Protein AF-A0A6A0A339-F1 (afdb_monomer)

Solvent-accessible surface area (backbone atoms only — not comparable to full-atom values): 7152 Å² total; per-residue (Å²): 135,58,73,41,74,44,72,87,74,60,92,83,46,50,66,55,73,56,75,27,57,54,80,51,40,76,48,45,68,60,59,60,72,35,64,69,43,71,52,69,44,68,39,74,18,33,23,29,79,66,44,30,73,83,37,58,78,74,49,75,37,82,56,88,87,67,48,73,73,69,50,77,76,48,52,68,65,55,35,10,59,76,67,72,22,29,26,21,40,60,40,42,32,31,45,30,50,55,94,44,49,37,88,80,50,74,53,68,81,70,40,53,64,55,53,53,55,56,64,74,78,109

Secondary structure (DSSP, 8-state):
--EEEESPPPTT-EE--EEEEGGGGGGHHHHHTS-EEEEEEEEESEEETTSBTTSPEEEE---TT--HHHHHTS-HHHHHHHTTS-EEEEEEEEEEETTEEGGGPPPHHHHHHHHHHHHHT-

pLDDT: mean 81.87, std 9.81, range [52.25, 94.0]

Organism: Haematococcus lacustris (NCBI:txid44745)

InterPro domains:
  IPR002501 Pseudouridine synthase II, N-terminal [PF01509] (2-77)
  IPR014780 tRNA pseudouridine synthase II, TruB [PTHR13767] (2-76)
  IPR020103 Pseudouridine synthase, catalytic domain superfamily [SSF55120] (2-114)

Nearest PDB structures (foldseek):
  1sgv-assembly1_A  TM=9.319E-01  e=2.473E-08  Mycobacterium tuberculosis H37Rv
  1sgv-assembly2_B  TM=8.961E-01  e=3.183E-08  Mycobacterium tuberculosis H37Rv
  8jfx-assembly1_A  TM=9.510E-01  e=3.859E-06  Homo sapiens
  1ze1-assembly4_D  TM=9.207E-01  e=3.401E-06  Thermotoga maritima
  1ze1-assembly3_C  TM=9.134E-01  e=3.988E-05  Thermotoga maritima

Sequence (122 aa):
LQVGYVGSLEPGASGLMVLLMGKATALARLVRATPTRYTGLVRLGTSTDTYDSRGKVTSQAPTSHITDAAIAESLAHDIGLALGCGAHLAQLRRESVGGFSVDDAWTLDAFMPAARKFAKNK

Radius of gyration: 18.95 Å; Cα contacts (8 Å, |Δi|>4): 191; chains: 1; bounding box: 40×29×52 Å

Foldseek 3Di:
DDKDWADDDPVQAAFDIDIADDPRVVCNVVLNPFDWDKDFDKDWQWAFPVLEPVGDTPGGDDCPPPDPVLVVVDDRQRSNVVVVRGMGTHYMYTQDGHPDGRVPDDDPVRVVVVVVVVVVVD

Structure (mmCIF, N/CA/C/O backbone):
data_AF-A0A6A0A339-F1
#
_entry.id   AF-A0A6A0A339-F1
#
loop_
_atom_site.group_PDB
_atom_site.id
_atom_site.type_symbol
_atom_site.label_atom_id
_atom_site.label_alt_id
_atom_site.label_comp_id
_atom_site.label_asym_id
_atom_site.label_entity_id
_atom_site.label_seq_id
_atom_site.pdbx_PDB_ins_code
_atom_site.Cartn_x
_atom_site.Cartn_y
_atom_site.Cartn_z
_atom_site.occupancy
_atom_site.B_iso_or_equiv
_atom_site.auth_seq_id
_atom_site.auth_comp_id
_atom_site.auth_asym_id
_atom_site.auth_atom_id
_atom_site.pdbx_PDB_model_num
ATOM 1 N N . LEU A 1 1 ? -8.130 8.820 26.502 1.00 59.19 1 LEU A N 1
ATOM 2 C CA . LEU A 1 1 ? -8.496 7.692 25.608 1.00 59.19 1 LEU A CA 1
ATOM 3 C C . LEU A 1 1 ? -7.195 7.142 25.031 1.00 59.19 1 LEU A C 1
ATOM 5 O O . LEU A 1 1 ? -6.470 7.931 24.445 1.00 59.19 1 LEU A O 1
ATOM 9 N N . GLN A 1 2 ? -6.846 5.870 25.239 1.00 69.44 2 GLN A N 1
ATOM 10 C CA . GLN A 1 2 ? -5.636 5.304 24.627 1.00 69.44 2 GLN A CA 1
ATOM 11 C C . GLN A 1 2 ? -5.957 4.848 23.200 1.00 69.44 2 GLN A C 1
ATOM 13 O O . GLN A 1 2 ? -6.948 4.141 22.995 1.00 69.44 2 GLN A O 1
ATOM 18 N N . VAL A 1 3 ? -5.139 5.267 22.236 1.00 73.31 3 VAL A N 1
ATOM 19 C CA . VAL A 1 3 ? -5.259 4.905 20.819 1.00 73.31 3 VAL A CA 1
ATOM 20 C C . VAL A 1 3 ? -3.939 4.287 20.377 1.00 73.31 3 VAL A C 1
ATOM 22 O O . VAL A 1 3 ? -2.874 4.806 20.699 1.00 73.31 3 VAL A O 1
ATOM 25 N N . GLY A 1 4 ? -4.014 3.165 19.671 1.00 70.94 4 GLY A N 1
ATOM 26 C CA . GLY A 1 4 ? -2.882 2.544 18.992 1.00 70.94 4 GLY A CA 1
ATOM 27 C C . GLY A 1 4 ? -3.210 2.332 17.520 1.00 70.94 4 GLY A C 1
ATOM 28 O O . GLY A 1 4 ? -4.375 2.185 17.160 1.00 70.94 4 GLY A O 1
ATOM 29 N N . TYR A 1 5 ? -2.189 2.294 16.672 1.00 74.44 5 TYR A N 1
ATOM 30 C CA . TYR A 1 5 ? -2.324 1.923 15.266 1.00 74.44 5 TYR A CA 1
ATOM 31 C C . TYR A 1 5 ? -1.457 0.699 14.965 1.00 74.44 5 TYR A C 1
ATOM 33 O O . TYR A 1 5 ? -0.494 0.399 15.682 1.00 74.44 5 TYR A O 1
ATOM 41 N N . VAL A 1 6 ? -1.831 -0.046 13.928 1.00 71.44 6 VAL A N 1
ATOM 42 C CA . VAL A 1 6 ? -1.137 -1.269 13.524 1.00 71.44 6 VAL A CA 1
ATOM 43 C C . VAL A 1 6 ? -0.636 -1.142 12.092 1.00 71.44 6 VAL A C 1
ATOM 45 O O . VAL A 1 6 ? -1.425 -0.926 11.178 1.00 71.44 6 VAL A O 1
ATOM 48 N N . GLY A 1 7 ? 0.682 -1.310 11.933 1.00 61.97 7 GLY A N 1
ATOM 49 C CA . GLY A 1 7 ? 1.388 -1.222 10.657 1.00 61.97 7 GLY A CA 1
ATOM 50 C C . GLY A 1 7 ? 1.464 0.219 10.163 1.00 61.97 7 GLY A C 1
ATOM 51 O O . GLY A 1 7 ? 0.510 0.705 9.560 1.00 61.97 7 GLY A O 1
ATOM 52 N N . SER A 1 8 ? 2.592 0.901 10.393 1.00 66.44 8 SER A N 1
ATOM 53 C CA . SER A 1 8 ? 2.834 2.220 9.793 1.00 66.44 8 SER A CA 1
ATOM 54 C C . SER A 1 8 ? 2.647 2.136 8.284 1.00 66.44 8 SER A C 1
ATOM 56 O O . SER A 1 8 ? 3.085 1.173 7.654 1.00 66.44 8 SER A O 1
ATOM 58 N N . LEU A 1 9 ? 1.939 3.100 7.712 1.00 68.00 9 LEU A N 1
ATOM 59 C CA . LEU A 1 9 ? 1.906 3.286 6.272 1.00 68.00 9 LEU A CA 1
ATOM 60 C C . LEU A 1 9 ? 3.134 4.117 5.887 1.00 68.00 9 LEU A C 1
ATOM 62 O O . LEU A 1 9 ? 3.447 5.087 6.580 1.00 68.00 9 LEU A O 1
ATOM 66 N N . GLU A 1 10 ? 3.842 3.736 4.826 1.00 68.38 10 GLU A N 1
ATOM 67 C CA . GLU A 1 10 ? 4.958 4.550 4.343 1.00 68.38 10 GLU A CA 1
ATOM 68 C C . GLU A 1 10 ? 4.454 5.923 3.869 1.00 68.38 10 GLU A C 1
ATOM 70 O O . GLU A 1 10 ? 3.345 6.014 3.329 1.00 68.38 10 GLU A O 1
ATOM 75 N N . PRO A 1 11 ? 5.224 7.009 4.053 1.00 62.97 11 PRO A N 1
ATOM 76 C CA . PRO A 1 11 ? 4.812 8.318 3.565 1.00 62.97 11 PRO A CA 1
ATOM 77 C C . PRO A 1 11 ? 4.639 8.292 2.037 1.00 62.97 11 PRO A C 1
ATOM 79 O O . PRO A 1 11 ? 5.576 7.985 1.310 1.00 62.97 11 PRO A O 1
ATOM 82 N N . GLY A 1 12 ? 3.441 8.617 1.546 1.00 68.44 12 GLY A N 1
ATOM 83 C CA . GLY A 1 12 ? 3.095 8.535 0.119 1.00 68.44 12 GLY A CA 1
ATOM 84 C C . GLY A 1 12 ? 2.354 7.256 -0.285 1.00 68.44 12 GLY A C 1
ATOM 85 O O . GLY A 1 12 ? 1.806 7.200 -1.384 1.00 68.44 12 GLY A O 1
ATOM 86 N N . ALA A 1 13 ? 2.257 6.263 0.605 1.00 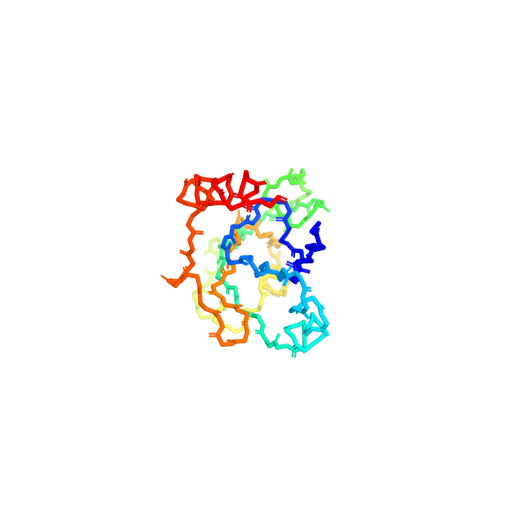76.69 13 ALA A N 1
ATOM 87 C CA . ALA A 1 13 ? 1.323 5.158 0.438 1.00 76.69 13 ALA A CA 1
ATOM 88 C C . ALA A 1 13 ? -0.109 5.587 0.820 1.00 76.69 13 ALA A C 1
ATOM 90 O O . ALA A 1 13 ? -0.322 6.541 1.572 1.00 76.69 13 ALA A O 1
ATOM 91 N N . SER A 1 14 ? -1.104 4.854 0.323 1.00 86.50 14 SER A N 1
ATOM 92 C CA . SER A 1 14 ? -2.520 5.000 0.692 1.00 86.50 14 SER A CA 1
ATOM 93 C C . SER A 1 14 ? -3.105 3.685 1.228 1.00 86.50 14 SER A C 1
ATOM 95 O O . SER A 1 14 ? -2.432 2.652 1.259 1.00 86.50 14 SER A O 1
ATOM 97 N N . GLY A 1 15 ? -4.369 3.696 1.651 1.00 89.12 15 GLY A N 1
ATOM 98 C CA . GLY A 1 15 ? -5.116 2.476 1.968 1.00 89.12 15 GLY A CA 1
ATOM 99 C C . GLY A 1 15 ? -5.376 2.254 3.456 1.00 89.12 15 GLY A C 1
ATOM 100 O O . GLY A 1 15 ? -5.441 3.199 4.242 1.00 89.12 15 GLY A O 1
ATOM 101 N N . LEU A 1 16 ? -5.598 0.992 3.823 1.00 91.50 16 LEU A N 1
ATOM 102 C CA . LEU A 1 16 ? -6.149 0.610 5.119 1.00 91.50 16 LEU A CA 1
ATOM 103 C C . LEU A 1 16 ? -5.210 0.931 6.294 1.00 91.50 16 LEU A C 1
ATOM 105 O O . LEU A 1 16 ? -4.076 0.449 6.365 1.00 91.50 16 LEU A O 1
ATOM 109 N N . MET A 1 17 ? -5.742 1.646 7.289 1.00 89.88 17 MET A N 1
ATOM 110 C CA . MET A 1 17 ? -5.100 1.848 8.587 1.00 89.88 17 MET A CA 1
ATOM 111 C C . MET A 1 17 ? -6.012 1.373 9.720 1.00 89.88 17 MET A C 1
ATOM 113 O O . MET A 1 17 ? -7.071 1.945 9.966 1.00 89.88 17 MET A O 1
ATOM 117 N N . VAL A 1 18 ? -5.584 0.329 10.435 1.00 89.06 18 VAL A N 1
ATOM 118 C CA . VAL A 1 18 ? -6.348 -0.229 11.558 1.00 89.06 18 VAL A CA 1
ATOM 119 C C . VAL A 1 18 ? -6.050 0.566 12.828 1.00 89.06 18 VAL A C 1
ATOM 121 O O . VAL A 1 18 ? -4.930 0.543 13.350 1.00 89.06 18 VAL A O 1
ATOM 124 N N . LEU A 1 19 ? -7.075 1.253 13.334 1.00 89.31 19 LEU A N 1
ATOM 125 C CA . LEU A 1 19 ? -7.038 1.995 14.591 1.00 89.31 19 LEU A CA 1
ATOM 126 C C . LEU A 1 19 ? -7.652 1.156 15.715 1.00 89.31 19 LEU A C 1
ATOM 128 O O . LEU A 1 19 ? -8.795 0.713 15.633 1.00 89.31 19 LEU A O 1
ATOM 132 N N . LEU A 1 20 ? -6.899 0.969 16.796 1.00 88.81 20 LEU A N 1
ATOM 133 C CA . LEU A 1 20 ? -7.340 0.269 17.998 1.00 88.81 20 LEU A CA 1
ATOM 134 C C . LEU A 1 20 ? -7.569 1.281 19.120 1.00 88.81 20 LEU A C 1
ATOM 136 O O . LEU A 1 20 ? -6.700 2.101 19.417 1.00 88.81 20 LEU A O 1
ATOM 140 N N . MET A 1 21 ? -8.727 1.209 19.774 1.00 86.19 21 MET A N 1
ATOM 141 C CA . MET A 1 21 ? -9.134 2.172 20.801 1.00 86.19 21 MET A CA 1
ATOM 142 C C . MET A 1 21 ? -9.439 1.492 22.139 1.00 86.19 21 MET A C 1
ATOM 144 O O . MET A 1 21 ? -10.082 0.443 22.197 1.00 86.19 21 MET A O 1
ATOM 148 N N . GLY A 1 22 ? -9.023 2.118 23.243 1.00 87.31 22 GLY A N 1
ATOM 149 C CA . GLY A 1 22 ? -9.322 1.638 24.596 1.00 87.31 22 GLY A CA 1
ATOM 150 C C . GLY A 1 22 ? -8.740 0.247 24.856 1.00 87.31 22 GLY A C 1
ATOM 151 O O . GLY A 1 22 ? -7.574 0.013 24.573 1.00 87.31 22 GLY A O 1
ATOM 152 N N . LYS A 1 23 ? -9.548 -0.689 25.374 1.00 87.31 23 LYS A N 1
ATOM 153 C CA . LYS A 1 23 ? -9.094 -2.061 25.680 1.00 87.31 23 LYS A CA 1
ATOM 154 C C . LYS A 1 23 ? -8.630 -2.839 24.441 1.00 87.31 23 LYS A C 1
ATOM 156 O O . LYS A 1 23 ? -7.821 -3.751 24.572 1.00 87.31 23 LYS A O 1
ATOM 161 N N . ALA A 1 24 ? -9.093 -2.464 23.244 1.00 86.81 24 ALA A N 1
ATOM 162 C CA . ALA A 1 24 ? -8.694 -3.123 22.002 1.00 86.81 24 ALA A CA 1
ATOM 163 C C . ALA A 1 24 ? -7.202 -2.931 21.675 1.00 86.81 24 ALA A C 1
ATOM 165 O O . ALA A 1 24 ? -6.642 -3.724 20.922 1.00 86.81 24 ALA A O 1
ATOM 166 N N . THR A 1 25 ? -6.524 -1.933 22.260 1.00 89.31 25 THR A N 1
ATOM 167 C CA . THR A 1 25 ? -5.076 -1.732 22.063 1.00 89.31 25 THR A CA 1
ATOM 168 C C . THR A 1 25 ? -4.248 -2.929 22.537 1.00 89.31 25 THR A C 1
ATOM 170 O O . THR A 1 25 ? -3.180 -3.181 21.981 1.00 89.31 25 THR A O 1
ATOM 173 N N . ALA A 1 26 ? -4.762 -3.727 23.481 1.00 87.94 26 ALA A N 1
ATOM 174 C CA . ALA A 1 26 ? -4.132 -4.970 23.924 1.00 87.94 26 ALA A CA 1
ATOM 175 C C . ALA A 1 26 ? -4.003 -6.017 22.796 1.00 87.94 26 ALA A C 1
ATOM 177 O O . ALA A 1 26 ? -3.111 -6.862 22.836 1.00 87.94 26 ALA A O 1
ATOM 178 N N . LEU A 1 27 ? -4.841 -5.938 21.753 1.00 88.50 27 LEU A N 1
ATOM 179 C CA . LEU A 1 27 ? -4.821 -6.858 20.609 1.00 88.50 27 LEU A CA 1
ATOM 180 C C . LEU A 1 27 ? -3.815 -6.460 19.520 1.00 88.50 27 LEU A C 1
ATOM 182 O O . LEU A 1 27 ? -3.645 -7.196 18.549 1.00 88.50 27 LEU A O 1
ATOM 186 N N . ALA A 1 28 ? -3.109 -5.333 19.664 1.00 88.00 28 ALA A N 1
ATOM 187 C CA . ALA A 1 28 ? -2.237 -4.797 18.617 1.00 88.00 28 ALA A CA 1
ATOM 188 C C . ALA A 1 28 ? -1.166 -5.791 18.134 1.00 88.00 28 ALA A C 1
ATOM 190 O O . ALA A 1 28 ? -0.812 -5.792 16.956 1.00 88.00 28 ALA A O 1
ATOM 191 N N . ARG A 1 29 ? -0.664 -6.660 19.025 1.00 87.56 29 ARG A N 1
ATOM 192 C CA . ARG A 1 29 ? 0.305 -7.708 18.665 1.00 87.56 29 ARG A CA 1
ATOM 193 C C . ARG A 1 29 ? -0.296 -8.750 17.722 1.00 87.56 29 ARG A C 1
ATOM 195 O O . ARG A 1 29 ? 0.390 -9.172 16.801 1.00 87.56 29 ARG A O 1
ATOM 202 N N . LEU A 1 30 ? -1.550 -9.143 17.943 1.00 86.94 30 LEU A N 1
ATOM 203 C CA . LEU A 1 30 ? -2.228 -10.132 17.104 1.00 86.94 30 LEU A CA 1
ATOM 204 C C . LEU A 1 30 ? -2.483 -9.561 15.715 1.00 86.94 30 LEU A C 1
ATOM 206 O O . LEU A 1 30 ? -2.133 -10.195 14.730 1.00 86.94 30 LEU A O 1
ATOM 210 N N . VAL A 1 31 ? -2.992 -8.330 15.641 1.00 86.25 31 VAL A N 1
ATOM 211 C CA . VAL A 1 31 ? -3.241 -7.665 14.356 1.00 86.25 31 VAL A CA 1
ATOM 212 C C . VAL A 1 31 ? -1.932 -7.485 13.575 1.00 86.25 31 VAL A C 1
ATOM 214 O O . VAL A 1 31 ? -1.897 -7.762 12.382 1.00 86.25 31 VAL A O 1
ATOM 217 N N . ARG A 1 32 ? -0.820 -7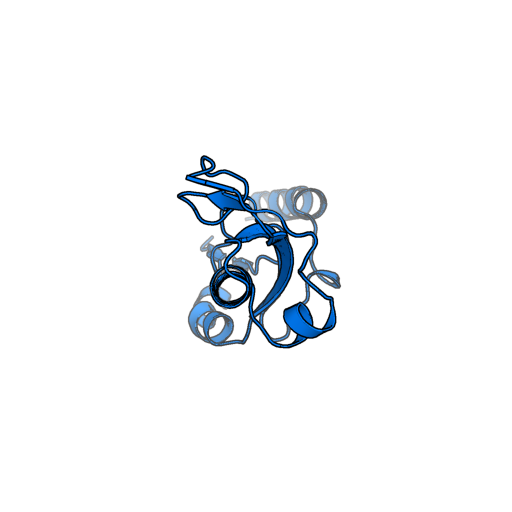.121 14.234 1.00 86.50 32 ARG A N 1
ATOM 218 C CA . ARG A 1 32 ? 0.505 -7.025 13.582 1.00 86.50 32 ARG A CA 1
ATOM 219 C C . ARG A 1 32 ? 1.027 -8.350 13.033 1.00 86.50 32 ARG A C 1
ATOM 221 O O . ARG A 1 32 ? 1.813 -8.330 12.097 1.00 86.50 32 ARG A O 1
ATOM 228 N N . ALA A 1 33 ? 0.639 -9.471 13.633 1.00 87.69 33 ALA A N 1
ATOM 229 C CA . ALA A 1 33 ? 1.062 -10.794 13.189 1.00 87.69 33 ALA A CA 1
ATOM 230 C C . ALA A 1 33 ? 0.245 -11.307 11.991 1.00 87.69 33 ALA A C 1
ATOM 232 O O . ALA A 1 33 ? 0.561 -12.363 11.449 1.00 87.69 33 ALA A O 1
ATOM 233 N N . THR A 1 34 ? -0.812 -10.594 11.589 1.00 89.06 34 THR A N 1
ATOM 234 C CA . THR A 1 34 ? -1.616 -10.978 10.428 1.00 89.06 34 THR A CA 1
ATOM 235 C C . THR A 1 34 ? -0.968 -10.524 9.119 1.00 89.06 34 THR A C 1
ATOM 237 O O . THR A 1 34 ? -0.319 -9.474 9.084 1.00 89.06 34 THR A O 1
ATOM 240 N N . PRO A 1 35 ? -1.139 -11.292 8.029 1.00 89.31 35 PRO A N 1
ATOM 241 C CA . PRO A 1 35 ? -0.619 -10.903 6.727 1.00 89.31 35 PRO A CA 1
ATOM 242 C C . PRO A 1 35 ? -1.246 -9.586 6.266 1.00 89.31 35 PRO A C 1
ATOM 244 O O . PRO A 1 35 ? -2.428 -9.325 6.493 1.00 89.31 35 PRO A O 1
ATOM 247 N N . THR A 1 36 ? -0.450 -8.770 5.582 1.00 87.31 36 THR A N 1
ATOM 248 C CA . THR A 1 36 ? -0.912 -7.523 4.964 1.00 87.31 36 THR A CA 1
ATOM 249 C C . THR A 1 36 ? -0.788 -7.634 3.456 1.00 87.31 36 THR A C 1
ATOM 251 O O . THR A 1 36 ? 0.191 -8.185 2.954 1.00 87.31 36 THR A O 1
ATOM 254 N N . ARG A 1 37 ? -1.798 -7.146 2.734 1.00 89.56 37 ARG A N 1
ATOM 255 C CA . ARG A 1 37 ? -1.810 -7.143 1.269 1.00 89.56 37 ARG A CA 1
ATOM 256 C C . ARG A 1 37 ? -1.671 -5.721 0.758 1.00 89.56 37 ARG A C 1
ATOM 258 O O . ARG A 1 37 ? -2.357 -4.818 1.240 1.00 89.56 37 ARG A O 1
ATOM 265 N N . TYR A 1 38 ? -0.824 -5.554 -0.250 1.00 85.69 38 TYR A N 1
ATOM 266 C CA . TYR A 1 38 ? -0.639 -4.292 -0.945 1.00 85.69 38 TYR A CA 1
ATOM 267 C C . TYR A 1 38 ? -0.824 -4.471 -2.445 1.00 85.69 38 TYR A C 1
ATOM 269 O O . TYR A 1 38 ? -0.464 -5.507 -3.000 1.00 85.69 38 TYR A O 1
ATOM 277 N N . THR A 1 39 ? -1.325 -3.420 -3.075 1.00 87.38 39 THR A N 1
ATOM 278 C CA . THR A 1 39 ? -1.307 -3.217 -4.520 1.00 87.38 39 THR A CA 1
ATOM 279 C C . THR A 1 39 ? -0.411 -2.021 -4.798 1.00 87.38 39 THR A C 1
ATOM 281 O O . THR A 1 39 ? -0.465 -1.025 -4.078 1.00 87.38 39 THR A O 1
ATOM 284 N N . GLY A 1 40 ? 0.429 -2.092 -5.822 1.00 85.00 40 GLY A N 1
ATOM 285 C CA . GLY A 1 40 ? 1.322 -0.991 -6.155 1.00 85.00 40 GLY A CA 1
ATOM 286 C C . GLY A 1 40 ? 1.651 -0.930 -7.634 1.00 85.00 40 GLY A C 1
ATOM 287 O O . GLY A 1 40 ? 1.498 -1.912 -8.357 1.00 85.00 40 GLY A O 1
ATOM 288 N N . LEU A 1 41 ? 2.106 0.241 -8.065 1.00 84.88 41 LEU A N 1
ATOM 289 C CA . LEU A 1 41 ? 2.672 0.450 -9.392 1.00 84.88 41 LEU A CA 1
ATOM 290 C C . LEU A 1 41 ? 4.183 0.564 -9.261 1.00 84.88 41 LEU A C 1
ATOM 292 O O . LEU A 1 41 ? 4.680 1.281 -8.393 1.00 84.88 41 LEU A O 1
ATOM 296 N N . VAL A 1 42 ? 4.908 -0.108 -10.146 1.00 84.88 42 VAL A N 1
ATOM 297 C CA . VAL A 1 42 ? 6.371 -0.075 -10.210 1.00 84.88 42 VAL A CA 1
ATOM 298 C C . VAL A 1 42 ? 6.780 0.658 -11.478 1.00 84.88 42 VAL A C 1
ATOM 300 O O . VAL A 1 42 ? 6.218 0.420 -12.546 1.00 84.88 42 VAL A O 1
ATOM 303 N N . ARG A 1 43 ? 7.765 1.550 -11.371 1.00 86.38 43 ARG A N 1
ATOM 304 C CA . ARG A 1 43 ? 8.369 2.209 -12.527 1.00 86.38 43 ARG A CA 1
ATOM 305 C C . ARG A 1 43 ? 9.684 1.527 -12.875 1.00 86.38 43 ARG A C 1
ATOM 307 O O . ARG A 1 43 ? 10.620 1.558 -12.083 1.00 86.38 43 ARG A O 1
ATOM 314 N N . LEU A 1 44 ? 9.739 0.941 -14.068 1.00 88.56 44 LEU A N 1
ATOM 315 C CA . LEU A 1 44 ? 10.927 0.285 -14.617 1.00 88.56 44 L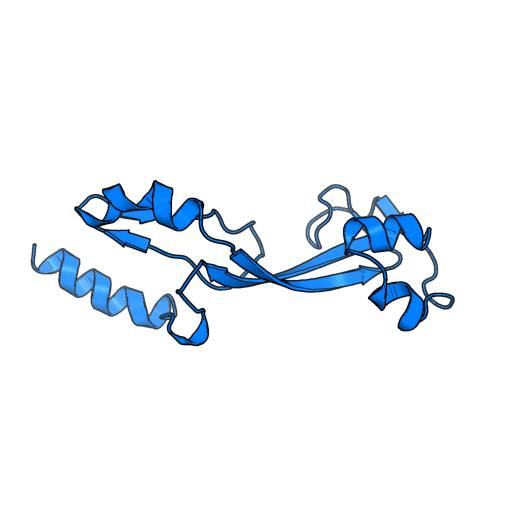EU A CA 1
ATOM 316 C C . LEU A 1 44 ? 11.834 1.283 -15.340 1.00 88.56 44 LEU A C 1
ATOM 318 O O . LEU A 1 44 ? 11.370 2.315 -15.831 1.00 88.56 44 LEU A O 1
ATOM 322 N N . GLY A 1 45 ? 13.126 0.963 -15.419 1.00 88.62 45 GLY A N 1
ATOM 323 C CA . GLY A 1 45 ? 14.112 1.763 -16.147 1.00 88.62 45 GLY A CA 1
ATOM 324 C C . GLY A 1 45 ? 14.538 3.032 -15.419 1.00 88.62 45 GLY A C 1
ATOM 325 O O . GLY A 1 45 ? 15.119 3.929 -16.023 1.00 88.62 45 GLY A O 1
ATOM 326 N N . THR A 1 46 ? 14.182 3.189 -14.146 1.00 88.62 46 THR A N 1
ATOM 327 C CA . THR A 1 46 ? 14.564 4.348 -13.336 1.00 88.62 46 THR A CA 1
ATOM 328 C C . THR A 1 46 ? 14.737 3.910 -11.891 1.00 88.62 46 THR A C 1
ATOM 330 O O . THR A 1 46 ? 13.793 3.388 -11.298 1.00 88.62 46 THR A O 1
ATOM 333 N N . SER A 1 47 ? 15.902 4.178 -11.311 1.00 87.69 47 SER A N 1
ATOM 334 C CA . SER A 1 47 ? 16.165 3.972 -9.884 1.00 87.69 47 SER A CA 1
ATOM 335 C C . SER A 1 47 ? 16.209 5.306 -9.148 1.00 87.69 47 SER A C 1
ATOM 337 O O . SER A 1 47 ? 16.631 6.318 -9.714 1.00 87.69 47 SER A O 1
ATOM 339 N N . THR A 1 48 ? 15.785 5.303 -7.886 1.00 88.69 48 THR A N 1
ATOM 340 C CA . THR A 1 48 ? 15.862 6.457 -6.983 1.00 88.69 48 THR A CA 1
ATOM 341 C C . THR A 1 48 ? 16.611 6.091 -5.705 1.00 88.69 48 THR A C 1
ATOM 343 O O . THR A 1 48 ? 16.740 4.915 -5.369 1.00 88.69 48 THR A O 1
ATOM 346 N N . ASP A 1 49 ? 17.128 7.090 -4.993 1.00 86.31 49 ASP A N 1
ATOM 347 C CA . ASP A 1 49 ? 17.852 6.907 -3.725 1.00 86.31 49 ASP A CA 1
ATOM 348 C C . ASP A 1 49 ? 16.967 6.420 -2.562 1.00 86.31 49 ASP A C 1
ATOM 350 O O . ASP A 1 49 ? 17.459 5.749 -1.656 1.00 86.31 49 ASP A O 1
ATOM 354 N N . THR A 1 50 ? 15.666 6.712 -2.596 1.00 82.12 50 THR A N 1
ATOM 355 C CA . THR A 1 50 ? 14.676 6.254 -1.602 1.00 82.12 50 THR A CA 1
ATOM 356 C C . THR A 1 50 ? 13.838 5.067 -2.073 1.00 82.12 50 THR A C 1
ATOM 358 O O . THR A 1 50 ? 12.916 4.666 -1.368 1.00 82.12 50 THR A O 1
ATOM 361 N N . TYR A 1 51 ? 14.127 4.510 -3.254 1.00 79.69 51 TYR A N 1
ATOM 362 C CA . TYR A 1 51 ? 13.384 3.402 -3.875 1.00 79.69 51 TYR A CA 1
ATOM 363 C C . TYR A 1 51 ? 11.877 3.647 -4.077 1.00 79.69 51 TYR A C 1
ATOM 365 O O . TYR A 1 51 ? 11.124 2.717 -4.380 1.00 79.69 51 TYR A O 1
ATOM 373 N N . ASP A 1 52 ? 11.443 4.904 -3.992 1.00 81.69 52 ASP A N 1
ATOM 374 C CA . ASP A 1 52 ? 10.085 5.349 -4.274 1.00 81.69 52 ASP A CA 1
ATOM 375 C C . ASP A 1 52 ? 10.074 6.570 -5.209 1.00 81.69 52 ASP A C 1
ATOM 377 O O . ASP A 1 52 ? 11.120 7.096 -5.603 1.00 81.69 52 ASP A O 1
ATOM 381 N N . SER A 1 53 ? 8.880 7.029 -5.586 1.00 83.06 53 SER A N 1
ATOM 382 C CA . SER A 1 53 ? 8.696 8.167 -6.495 1.00 83.06 53 SER A CA 1
ATOM 383 C C . SER A 1 53 ? 9.111 9.525 -5.916 1.00 83.06 53 SER A C 1
ATOM 385 O O . SER A 1 53 ? 9.002 10.531 -6.616 1.00 83.06 53 SER A O 1
ATOM 387 N N . ARG A 1 54 ? 9.503 9.598 -4.638 1.00 82.56 54 ARG A N 1
ATOM 388 C CA . ARG A 1 54 ? 9.885 10.853 -3.971 1.00 82.56 54 ARG A CA 1
ATOM 389 C C . ARG A 1 54 ? 11.390 11.092 -4.006 1.00 82.56 54 ARG A C 1
ATOM 391 O O . ARG A 1 54 ? 11.818 12.233 -3.834 1.00 82.56 54 ARG A O 1
ATOM 398 N N . GLY A 1 55 ? 12.171 10.034 -4.202 1.00 82.94 55 GLY A N 1
ATOM 399 C CA . GLY A 1 55 ? 13.624 10.098 -4.258 1.00 82.94 55 GLY A CA 1
ATOM 400 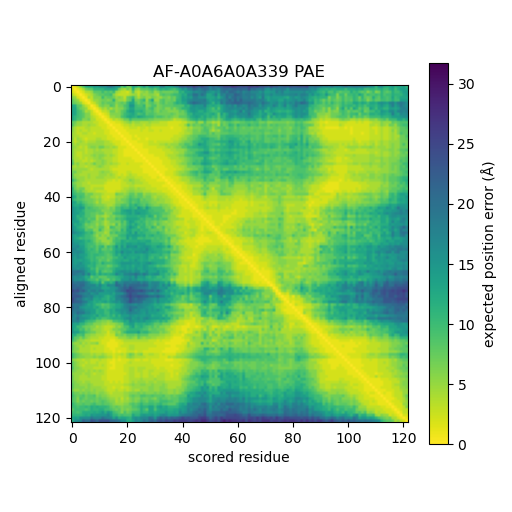C C . GLY A 1 55 ? 14.157 10.799 -5.499 1.00 82.94 55 GLY A C 1
ATOM 401 O O . GLY A 1 55 ? 13.453 11.009 -6.490 1.00 82.94 55 GLY A O 1
ATOM 402 N N . LYS A 1 56 ? 15.444 11.140 -5.462 1.00 89.50 56 LYS A N 1
ATOM 403 C CA . LYS A 1 56 ? 16.157 11.650 -6.636 1.00 89.50 56 LYS A CA 1
ATOM 404 C C . LYS A 1 56 ? 16.546 10.489 -7.537 1.00 89.50 56 LYS A C 1
ATOM 406 O O . LYS A 1 56 ? 17.001 9.454 -7.058 1.00 89.50 56 LYS A O 1
ATOM 411 N N . VAL A 1 57 ? 16.403 10.682 -8.848 1.00 92.62 57 VAL A N 1
ATOM 412 C CA . VAL A 1 57 ? 16.825 9.692 -9.846 1.00 92.62 57 VAL A CA 1
ATOM 413 C C . VAL A 1 57 ? 18.337 9.491 -9.764 1.00 92.62 57 VAL A C 1
ATOM 415 O O . VAL A 1 57 ? 19.097 10.453 -9.870 1.00 92.62 57 VAL A O 1
ATOM 418 N N . THR A 1 58 ? 18.762 8.242 -9.591 1.00 91.81 58 THR A N 1
ATOM 419 C CA . THR A 1 58 ? 20.175 7.841 -9.507 1.00 91.81 58 THR A CA 1
ATOM 420 C C . THR A 1 58 ? 20.662 7.170 -10.787 1.00 91.81 58 THR A C 1
ATOM 422 O O . THR A 1 58 ? 21.833 7.300 -11.137 1.00 91.81 58 THR A O 1
ATOM 425 N N . SER A 1 59 ? 19.777 6.489 -11.519 1.00 87.38 59 SER A N 1
ATOM 426 C CA . SER A 1 59 ? 20.082 5.888 -12.819 1.00 87.38 59 SER A CA 1
ATOM 427 C C . SER A 1 59 ? 18.833 5.732 -13.686 1.00 87.38 59 SER A C 1
ATOM 429 O O . SER A 1 59 ? 17.705 5.684 -13.183 1.00 87.38 59 SER A O 1
ATOM 431 N N . GLN A 1 60 ? 19.041 5.651 -15.004 1.00 89.31 60 GLN A N 1
ATOM 432 C CA . GLN A 1 60 ? 17.999 5.366 -15.988 1.00 89.31 60 GLN A CA 1
ATOM 433 C C . GLN A 1 60 ? 18.496 4.382 -17.045 1.00 89.31 60 GLN A C 1
ATOM 435 O O . GLN A 1 60 ? 19.655 4.440 -17.453 1.00 89.31 60 GLN A O 1
ATOM 440 N N . ALA A 1 61 ? 17.600 3.514 -17.509 1.00 88.44 61 ALA A N 1
ATOM 441 C CA . ALA A 1 61 ? 17.865 2.536 -18.555 1.00 88.44 61 ALA A CA 1
ATOM 442 C C . ALA A 1 61 ? 16.645 2.371 -19.483 1.00 88.44 61 ALA A C 1
ATOM 444 O O . ALA A 1 61 ? 15.508 2.567 -19.043 1.00 88.44 61 ALA A O 1
ATOM 445 N N . PRO A 1 62 ? 16.845 1.997 -20.762 1.00 88.19 62 PRO A N 1
ATOM 446 C CA . PRO A 1 62 ? 15.743 1.706 -21.676 1.00 88.19 62 PRO A CA 1
ATOM 447 C C . PRO A 1 62 ? 14.901 0.527 -21.181 1.00 88.19 62 PRO A C 1
ATOM 449 O O . PRO A 1 62 ? 15.452 -0.468 -20.730 1.00 88.19 62 PRO A O 1
ATOM 452 N N . THR A 1 63 ? 13.579 0.595 -21.329 1.00 88.69 63 THR A N 1
ATOM 453 C CA . THR A 1 63 ? 12.653 -0.493 -20.948 1.00 88.69 63 THR A CA 1
ATOM 454 C C . THR A 1 63 ? 12.061 -1.237 -22.144 1.00 88.69 63 THR A C 1
ATOM 456 O O . THR A 1 63 ? 11.287 -2.168 -21.965 1.00 88.69 63 THR A O 1
ATOM 459 N N . SER A 1 64 ? 12.426 -0.862 -23.373 1.00 88.56 64 SER A N 1
ATOM 460 C CA . SER A 1 64 ? 11.853 -1.405 -24.616 1.00 88.56 64 SER A CA 1
ATOM 461 C C . SER A 1 64 ? 12.066 -2.908 -24.819 1.00 88.56 64 SER A C 1
ATOM 463 O O . SER A 1 64 ? 11.365 -3.518 -25.617 1.00 88.56 64 SER A O 1
ATOM 465 N N . HIS A 1 65 ? 13.038 -3.496 -24.125 1.00 84.75 65 HIS A N 1
ATOM 466 C CA . HIS A 1 65 ? 13.357 -4.921 -24.186 1.00 84.75 65 HIS A CA 1
ATOM 467 C C . HIS A 1 65 ? 12.632 -5.748 -23.108 1.00 84.75 65 HIS A C 1
ATOM 469 O O . HIS A 1 65 ? 12.770 -6.969 -23.081 1.00 84.75 65 HIS A O 1
ATOM 475 N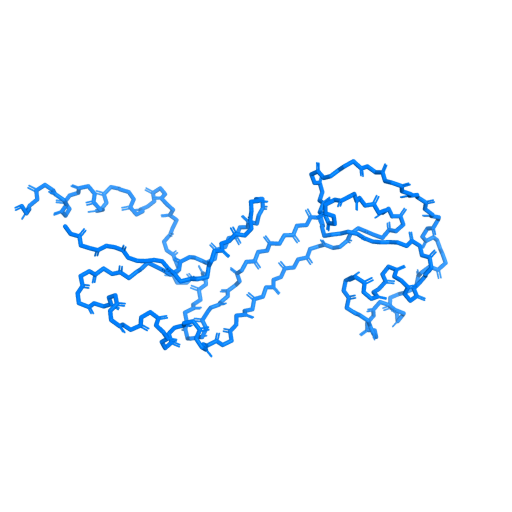 N . ILE A 1 66 ? 11.887 -5.100 -22.209 1.00 85.88 66 ILE A N 1
ATOM 476 C CA . ILE A 1 66 ? 11.174 -5.758 -21.114 1.00 85.88 66 ILE A CA 1
ATOM 477 C C . ILE A 1 66 ? 9.827 -6.264 -21.627 1.00 85.88 66 ILE A C 1
ATOM 479 O O . ILE A 1 66 ? 9.089 -5.531 -22.283 1.00 85.88 66 ILE A O 1
ATOM 483 N N . THR A 1 67 ? 9.500 -7.515 -21.306 1.00 83.75 67 THR A N 1
ATOM 484 C CA . THR A 1 67 ? 8.252 -8.174 -21.716 1.00 83.75 67 THR A CA 1
ATOM 485 C C . THR A 1 67 ? 7.380 -8.503 -20.507 1.00 83.75 67 THR A C 1
ATOM 487 O O . THR A 1 67 ? 7.891 -8.694 -19.404 1.00 83.75 67 THR A O 1
ATOM 490 N N . ASP A 1 68 ? 6.070 -8.635 -20.717 1.00 79.31 68 ASP A N 1
ATOM 491 C CA . ASP A 1 68 ? 5.113 -8.989 -19.658 1.00 79.31 68 ASP A CA 1
ATOM 492 C C . ASP A 1 68 ? 5.446 -10.332 -18.988 1.00 79.31 68 ASP A C 1
ATOM 494 O O . ASP A 1 68 ? 5.319 -10.469 -17.772 1.00 79.31 68 ASP A O 1
ATOM 498 N N . ALA A 1 69 ? 5.940 -11.305 -19.764 1.00 72.44 69 ALA A N 1
ATOM 499 C CA . ALA A 1 69 ? 6.390 -12.596 -19.244 1.00 72.44 69 ALA A CA 1
ATOM 500 C C . ALA A 1 69 ? 7.558 -12.436 -18.256 1.00 72.44 69 ALA A C 1
ATOM 502 O O . ALA A 1 69 ? 7.538 -13.027 -17.182 1.00 72.44 69 ALA A O 1
ATOM 503 N N . ALA A 1 70 ? 8.526 -11.571 -18.574 1.00 72.62 70 ALA A N 1
ATOM 504 C CA . ALA A 1 70 ? 9.663 -11.298 -17.698 1.00 72.62 70 ALA A CA 1
ATOM 505 C C . ALA A 1 70 ? 9.264 -10.548 -16.408 1.00 72.62 70 ALA A C 1
ATOM 507 O O . ALA A 1 70 ? 9.940 -10.665 -15.389 1.00 72.62 70 ALA A O 1
ATOM 508 N N . ILE A 1 71 ? 8.159 -9.791 -16.431 1.00 73.75 71 ILE A N 1
ATOM 509 C CA . ILE A 1 71 ? 7.609 -9.107 -15.249 1.00 73.75 71 ILE A CA 1
ATOM 510 C C . ILE A 1 71 ? 6.873 -10.095 -14.334 1.00 73.75 71 ILE A C 1
ATOM 512 O O . ILE A 1 71 ? 7.007 -10.009 -13.115 1.00 73.75 71 ILE A O 1
ATOM 516 N N . ALA A 1 72 ? 6.111 -11.037 -14.900 1.00 66.69 72 ALA A N 1
ATOM 517 C CA . ALA A 1 72 ? 5.303 -11.993 -14.137 1.00 66.69 72 ALA A CA 1
ATOM 518 C C . ALA A 1 72 ? 6.130 -12.925 -13.228 1.00 66.69 72 ALA A C 1
ATOM 520 O O . ALA A 1 72 ? 5.598 -13.471 -12.262 1.00 66.69 72 ALA A O 1
ATOM 521 N N . GLU A 1 73 ? 7.422 -13.087 -13.514 1.00 63.75 73 GLU A N 1
ATOM 522 C CA . GLU A 1 73 ? 8.332 -13.978 -12.789 1.00 63.75 73 GLU A CA 1
ATOM 523 C C . GLU A 1 73 ? 9.112 -13.293 -11.641 1.00 63.75 73 GLU A C 1
ATOM 525 O O . GLU A 1 73 ? 9.887 -13.966 -10.964 1.00 63.75 73 GLU A O 1
ATOM 530 N N . SER A 1 74 ? 8.930 -11.984 -11.375 1.00 62.72 74 SER A N 1
ATOM 531 C CA . SER A 1 74 ? 9.785 -11.233 -10.427 1.00 62.72 74 SER A CA 1
ATOM 532 C C . SER A 1 74 ? 9.044 -10.188 -9.549 1.00 62.72 74 SER A C 1
ATOM 534 O O . SER A 1 74 ? 7.965 -9.715 -9.896 1.00 62.72 74 SER A O 1
A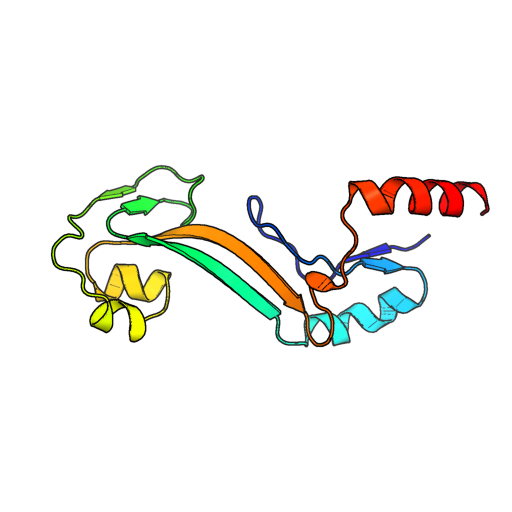TOM 536 N N . LEU A 1 75 ? 9.605 -9.815 -8.380 1.00 63.72 75 LEU A N 1
ATOM 537 C CA . LEU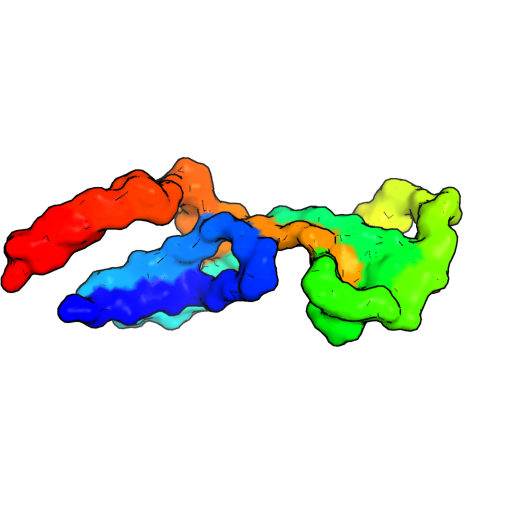 A 1 75 ? 9.061 -8.834 -7.399 1.00 63.72 75 LEU A CA 1
ATOM 538 C C . LEU A 1 75 ? 9.704 -7.438 -7.537 1.00 63.72 75 LEU A C 1
ATOM 540 O O . LEU A 1 75 ? 10.899 -7.358 -7.722 1.00 63.72 75 LEU A O 1
ATOM 544 N N . ALA A 1 76 ? 8.973 -6.324 -7.392 1.00 56.91 76 ALA A N 1
ATOM 545 C CA . ALA A 1 76 ? 9.386 -4.931 -7.711 1.00 56.91 76 ALA A CA 1
ATOM 546 C C . ALA A 1 76 ? 10.893 -4.547 -7.686 1.00 56.91 76 ALA A C 1
ATOM 548 O O . ALA A 1 76 ? 11.397 -4.009 -8.673 1.00 56.91 76 ALA A O 1
ATOM 549 N N . HIS A 1 77 ? 11.605 -4.768 -6.574 1.00 57.53 77 HIS A N 1
ATOM 550 C CA . HIS A 1 77 ? 13.043 -4.470 -6.468 1.00 57.53 77 HIS A CA 1
ATOM 551 C C . HIS A 1 77 ? 13.890 -5.484 -7.250 1.00 57.53 77 HIS A C 1
ATOM 553 O O . HIS A 1 77 ? 14.751 -5.108 -8.047 1.00 57.53 77 HIS A O 1
ATOM 559 N N . ASP A 1 78 ? 13.559 -6.763 -7.094 1.00 68.25 78 ASP A N 1
ATOM 560 C CA . ASP A 1 78 ? 14.135 -7.868 -7.853 1.00 68.25 78 ASP A CA 1
ATOM 561 C C . ASP A 1 78 ? 13.795 -7.766 -9.350 1.00 68.25 78 ASP A C 1
ATOM 563 O O . ASP A 1 78 ? 14.592 -8.199 -10.169 1.00 68.25 78 ASP A O 1
ATOM 567 N N . ILE A 1 79 ? 12.682 -7.127 -9.742 1.00 72.56 79 ILE A N 1
ATOM 568 C CA . ILE A 1 79 ? 12.316 -6.852 -11.142 1.00 72.56 79 ILE A CA 1
ATOM 569 C C . ILE A 1 79 ? 13.354 -5.913 -11.748 1.00 72.56 79 ILE A C 1
ATOM 571 O O . ILE A 1 79 ? 13.919 -6.205 -12.797 1.00 72.56 79 ILE A O 1
ATOM 575 N N . GLY A 1 80 ? 13.638 -4.789 -11.085 1.00 70.44 80 GLY A N 1
ATOM 576 C CA . GLY A 1 80 ? 14.613 -3.820 -11.583 1.00 70.44 80 GLY A CA 1
ATOM 577 C C . GLY A 1 80 ? 16.023 -4.398 -11.694 1.00 70.44 80 GLY A C 1
ATOM 578 O O . GLY A 1 80 ? 16.733 -4.094 -12.655 1.00 70.44 80 GLY A O 1
ATOM 579 N N . LEU A 1 81 ? 16.413 -5.237 -10.728 1.00 74.62 81 LEU A N 1
ATOM 580 C CA . LEU A 1 81 ? 17.712 -5.904 -10.716 1.00 74.62 81 LEU A CA 1
ATOM 581 C C . LEU A 1 81 ? 17.793 -7.025 -11.766 1.00 74.62 81 LEU A C 1
ATOM 583 O O . LEU A 1 81 ? 18.740 -7.048 -12.547 1.00 74.62 81 LEU A O 1
ATOM 587 N N . ALA A 1 82 ? 16.797 -7.913 -11.826 1.00 74.69 82 ALA A N 1
ATOM 588 C CA . ALA A 1 82 ? 16.753 -9.040 -12.761 1.00 74.69 82 ALA A CA 1
ATOM 589 C C . ALA A 1 82 ? 16.669 -8.587 -14.223 1.00 74.69 82 ALA A C 1
ATOM 591 O O . ALA A 1 82 ? 17.249 -9.224 -15.098 1.00 74.69 82 ALA A O 1
ATOM 592 N N . LEU A 1 83 ? 15.991 -7.468 -14.489 1.00 79.19 83 LEU A N 1
ATOM 593 C CA . LEU A 1 83 ? 15.875 -6.896 -15.831 1.00 79.19 83 LEU A CA 1
ATOM 594 C C . LEU A 1 83 ? 17.032 -5.950 -16.188 1.00 79.19 83 LEU A C 1
ATOM 596 O O . LEU A 1 83 ? 17.063 -5.413 -17.291 1.00 79.19 83 LEU A O 1
ATOM 600 N N . GLY A 1 84 ? 17.969 -5.700 -15.265 1.00 79.38 84 GLY A N 1
ATOM 601 C CA . GLY A 1 84 ? 19.142 -4.851 -15.504 1.00 79.38 84 GLY A CA 1
ATOM 602 C C . GLY A 1 84 ? 18.827 -3.375 -15.778 1.00 79.38 84 GLY A C 1
ATOM 603 O O . GLY A 1 84 ? 19.710 -2.624 -16.190 1.00 79.38 84 GLY A O 1
ATOM 604 N N . CYS A 1 85 ? 17.583 -2.943 -15.561 1.00 81.75 85 CYS A N 1
ATOM 605 C CA . CYS A 1 85 ? 17.124 -1.596 -15.890 1.00 81.75 85 CYS A CA 1
ATOM 606 C C . CYS A 1 85 ? 16.941 -0.693 -14.659 1.00 81.75 85 CYS A C 1
ATOM 608 O O . CYS A 1 85 ? 16.748 0.516 -14.800 1.00 81.75 85 CYS A O 1
ATOM 610 N N . GLY A 1 86 ? 16.971 -1.269 -13.453 1.00 81.00 86 GLY A N 1
ATOM 611 C CA . GLY A 1 86 ? 16.568 -0.583 -12.228 1.00 81.00 86 GLY A CA 1
ATOM 612 C C . GLY A 1 86 ? 15.052 -0.377 -12.140 1.00 81.00 86 GLY A C 1
ATOM 613 O O . GLY A 1 86 ? 14.337 -0.394 -13.147 1.00 81.00 86 GLY A O 1
ATOM 614 N N . ALA A 1 87 ? 14.544 -0.211 -10.922 1.00 82.44 87 ALA A N 1
ATOM 615 C CA . ALA A 1 87 ? 13.132 0.048 -10.671 1.00 82.44 87 ALA A CA 1
ATOM 616 C C . ALA A 1 87 ? 12.924 0.737 -9.318 1.00 82.44 87 ALA A C 1
ATOM 618 O O . ALA A 1 87 ? 13.730 0.584 -8.399 1.00 82.44 87 ALA A O 1
ATOM 619 N N . HIS A 1 88 ? 11.811 1.456 -9.184 1.00 78.12 88 HIS A N 1
ATOM 620 C CA . HIS A 1 88 ? 11.333 1.982 -7.906 1.00 78.12 88 HIS A CA 1
ATOM 621 C C . HIS A 1 88 ? 9.809 1.884 -7.805 1.00 78.12 88 HIS A C 1
ATOM 623 O O . HIS A 1 88 ? 9.097 1.782 -8.811 1.00 78.12 88 HIS A O 1
ATOM 629 N N . LEU A 1 89 ? 9.297 1.930 -6.577 1.00 78.00 89 LEU A N 1
ATOM 630 C CA . LEU A 1 89 ? 7.866 1.911 -6.312 1.00 78.00 89 LEU A CA 1
ATOM 631 C C . LEU A 1 89 ? 7.255 3.280 -6.634 1.00 78.00 89 LEU A C 1
ATOM 633 O O . LEU A 1 89 ? 7.587 4.289 -6.018 1.00 78.00 89 LEU A O 1
ATOM 637 N N . ALA A 1 90 ? 6.358 3.329 -7.613 1.00 80.25 90 ALA A N 1
ATOM 638 C CA . ALA A 1 90 ? 5.697 4.564 -8.019 1.00 80.25 90 ALA A CA 1
ATOM 639 C C . ALA A 1 90 ? 4.472 4.873 -7.150 1.00 80.25 90 ALA A C 1
ATOM 641 O O . ALA A 1 90 ? 4.195 6.031 -6.853 1.00 80.25 90 ALA A O 1
ATOM 642 N N . GLN A 1 91 ? 3.722 3.837 -6.768 1.00 81.25 91 GLN A N 1
ATOM 643 C CA . GLN A 1 91 ? 2.542 3.948 -5.912 1.00 81.25 91 GLN A CA 1
ATOM 644 C C . GLN A 1 91 ? 2.386 2.693 -5.064 1.00 81.25 91 GLN A C 1
ATOM 646 O O . GLN A 1 91 ? 2.700 1.594 -5.521 1.00 81.25 91 GLN A O 1
ATOM 651 N N . LEU A 1 92 ? 1.836 2.852 -3.862 1.00 84.19 92 LEU A N 1
ATOM 652 C CA . LEU A 1 92 ? 1.514 1.745 -2.972 1.00 84.19 92 LEU A CA 1
ATOM 653 C C . LEU A 1 92 ? 0.196 2.009 -2.251 1.00 84.19 92 LEU A C 1
ATOM 655 O O . LEU A 1 92 ? -0.026 3.087 -1.695 1.00 84.19 92 LEU A O 1
ATOM 659 N N . ARG A 1 93 ? -0.668 1.002 -2.224 1.00 88.62 93 ARG A N 1
ATOM 660 C CA . ARG A 1 93 ? -1.928 1.008 -1.495 1.00 88.62 93 ARG A CA 1
ATOM 661 C C . ARG A 1 93 ? -2.063 -0.271 -0.686 1.00 88.62 93 ARG A C 1
ATOM 663 O O . ARG A 1 93 ? -1.905 -1.363 -1.219 1.00 88.62 93 ARG A O 1
ATOM 670 N N . ARG A 1 94 ? -2.346 -0.146 0.610 1.00 92.12 94 ARG A N 1
ATOM 671 C CA . ARG A 1 94 ? -2.674 -1.293 1.464 1.00 92.12 94 ARG A CA 1
ATOM 672 C C . ARG A 1 94 ? -4.147 -1.650 1.309 1.00 92.12 94 ARG A C 1
ATOM 674 O O . ARG A 1 94 ? -5.008 -0.839 1.646 1.00 92.12 94 ARG A O 1
ATOM 681 N N . GLU A 1 95 ? -4.419 -2.863 0.850 1.00 93.69 95 GLU A N 1
ATOM 682 C CA . GLU A 1 95 ? -5.780 -3.366 0.630 1.00 93.69 95 GLU A CA 1
ATOM 683 C C . GLU A 1 95 ? -6.335 -4.053 1.879 1.00 93.69 95 GLU A C 1
ATOM 685 O O . GLU A 1 95 ? -7.510 -3.905 2.196 1.00 93.69 95 GLU A O 1
ATOM 690 N N . SER A 1 96 ? -5.496 -4.783 2.624 1.00 93.12 96 SER A N 1
ATOM 691 C CA . SER A 1 96 ? -5.959 -5.515 3.805 1.00 93.12 96 SER A CA 1
ATOM 692 C C . SER A 1 96 ? -4.893 -5.733 4.878 1.00 93.12 96 SER A C 1
ATOM 694 O O . SER A 1 96 ? -3.684 -5.701 4.620 1.00 93.12 96 SER A O 1
ATOM 696 N N . VAL A 1 97 ? -5.369 -5.967 6.103 1.00 92.12 97 VAL A N 1
ATOM 697 C CA . VAL A 1 97 ? -4.591 -6.407 7.270 1.00 92.12 97 VAL A CA 1
ATOM 698 C C . VAL A 1 97 ? -5.367 -7.544 7.928 1.00 92.12 97 VAL A C 1
ATOM 700 O O . VAL A 1 97 ? -6.391 -7.310 8.569 1.00 92.12 97 VAL A O 1
ATOM 703 N N . GLY A 1 98 ? -4.917 -8.785 7.749 1.00 89.88 98 GLY A N 1
ATOM 704 C CA . GLY A 1 98 ? -5.649 -9.961 8.213 1.00 89.88 98 GLY A CA 1
ATOM 705 C C . GLY A 1 98 ? -7.069 -10.003 7.649 1.00 89.88 98 GLY A C 1
ATOM 706 O O . GLY A 1 98 ? -7.253 -10.001 6.436 1.00 89.88 98 GLY A O 1
ATOM 707 N N . GLY A 1 99 ? -8.066 -10.034 8.536 1.00 91.25 99 GLY A N 1
ATOM 708 C CA . GLY A 1 99 ? -9.486 -10.037 8.168 1.00 91.25 99 GLY A CA 1
ATOM 709 C C . GLY A 1 99 ? -10.098 -8.660 7.889 1.00 91.25 99 GLY A C 1
ATOM 710 O O . GLY A 1 99 ? -11.294 -8.593 7.638 1.00 91.25 99 GLY A O 1
ATOM 711 N N . PHE A 1 100 ? -9.331 -7.568 7.964 1.00 92.38 100 PHE A N 1
ATOM 712 C CA . PHE A 1 100 ? -9.829 -6.216 7.691 1.00 92.38 100 PHE A CA 1
ATOM 713 C C . PHE A 1 100 ? -9.524 -5.812 6.245 1.00 92.38 100 PHE A C 1
ATOM 715 O O . PHE A 1 100 ? -8.367 -5.912 5.830 1.00 92.38 100 PHE A O 1
ATOM 722 N N . SER A 1 101 ? -10.530 -5.319 5.515 1.00 93.69 101 SER A N 1
ATOM 723 C CA . SER A 1 101 ? -10.402 -4.805 4.143 1.00 93.69 101 SER A CA 1
ATOM 724 C C . SER A 1 101 ? -10.521 -3.280 4.091 1.00 93.69 101 SER A C 1
ATOM 726 O O . SER A 1 101 ? -11.210 -2.668 4.908 1.00 93.69 101 SER A O 1
ATOM 728 N N . VAL A 1 102 ? -9.862 -2.661 3.109 1.00 93.31 102 VAL A N 1
ATOM 729 C CA . VAL A 1 102 ? -10.041 -1.245 2.768 1.00 93.31 102 VAL A CA 1
ATOM 730 C C . VAL A 1 102 ? -11.455 -0.951 2.261 1.00 93.31 102 VAL A C 1
ATOM 732 O O . VAL A 1 102 ? -11.927 0.167 2.434 1.00 93.31 102 VAL A O 1
ATOM 735 N N . ASP A 1 103 ? -12.144 -1.939 1.690 1.00 93.75 103 ASP A N 1
ATOM 736 C CA . ASP A 1 103 ? -13.514 -1.773 1.185 1.00 93.75 103 ASP A CA 1
ATOM 737 C C . ASP A 1 103 ? -14.524 -1.536 2.316 1.00 93.75 103 ASP A C 1
ATOM 739 O O . ASP A 1 103 ? -15.517 -0.836 2.135 1.00 93.75 103 ASP A O 1
ATOM 743 N N . ASP A 1 104 ? -14.223 -2.052 3.510 1.00 94.00 104 ASP A N 1
ATOM 744 C CA . ASP A 1 104 ? -15.009 -1.832 4.727 1.00 94.00 104 ASP A CA 1
ATOM 745 C C . ASP A 1 104 ? -14.530 -0.599 5.517 1.00 94.00 104 ASP A C 1
ATOM 747 O O . ASP A 1 104 ? -15.062 -0.271 6.584 1.00 94.00 104 ASP A O 1
ATOM 751 N N . ALA A 1 105 ? -13.479 0.076 5.039 1.00 93.19 105 ALA A N 1
ATOM 752 C CA . ALA A 1 105 ? -12.847 1.165 5.761 1.00 93.19 105 ALA A CA 1
ATOM 753 C C . ALA A 1 105 ? -13.606 2.479 5.592 1.00 93.19 105 ALA A C 1
ATOM 755 O O . ALA A 1 105 ? -14.140 2.821 4.539 1.00 93.19 105 ALA A O 1
ATOM 756 N N . TRP A 1 106 ? -13.581 3.280 6.651 1.00 93.31 106 TRP A N 1
ATOM 757 C CA . TRP A 1 106 ? -14.063 4.648 6.583 1.00 93.31 106 TRP A CA 1
ATOM 758 C C . TRP A 1 106 ? -12.964 5.540 6.020 1.00 93.31 106 TRP A C 1
ATOM 760 O O . TRP A 1 106 ? -11.802 5.444 6.426 1.00 93.31 106 TRP A O 1
ATOM 770 N N . THR A 1 107 ? -13.336 6.466 5.139 1.00 92.31 107 THR A N 1
ATOM 771 C CA . THR A 1 107 ? -12.441 7.572 4.801 1.00 92.31 107 THR A CA 1
ATOM 772 C C . THR A 1 107 ? -12.222 8.439 6.036 1.00 92.31 107 THR A C 1
ATOM 774 O O . THR A 1 107 ? -13.071 8.513 6.932 1.00 92.31 107 THR A O 1
ATOM 777 N N . LEU A 1 108 ? -11.082 9.130 6.085 1.00 87.88 108 LEU A N 1
ATOM 778 C CA . LEU A 1 108 ? -10.800 10.033 7.195 1.00 87.88 108 LEU A CA 1
ATOM 779 C C . LEU A 1 108 ? -11.898 11.102 7.319 1.00 87.88 108 LEU A C 1
ATOM 781 O O . LEU A 1 108 ? -12.394 11.342 8.416 1.00 87.88 108 LEU A O 1
ATOM 785 N N . ASP A 1 109 ? -12.360 11.654 6.199 1.00 90.56 109 ASP A N 1
ATOM 786 C CA . ASP A 1 109 ? -13.414 12.673 6.173 1.00 90.56 109 ASP A CA 1
ATOM 787 C C . ASP A 1 109 ? -14.753 12.169 6.725 1.00 90.56 109 ASP A C 1
ATOM 789 O O . ASP A 1 109 ? -15.439 12.906 7.432 1.00 90.56 109 ASP A O 1
ATOM 793 N N . ALA A 1 110 ? -15.108 10.904 6.476 1.00 88.25 110 ALA A N 1
ATOM 794 C CA . ALA A 1 110 ? -16.303 10.288 7.054 1.00 88.25 110 ALA A CA 1
ATOM 795 C C . ALA A 1 110 ? -16.129 9.966 8.550 1.00 88.25 110 ALA A C 1
ATOM 797 O O . ALA A 1 110 ? -17.079 10.049 9.333 1.00 88.25 110 ALA A O 1
ATOM 798 N N . PHE A 1 111 ? -14.909 9.632 8.974 1.00 88.69 111 PHE A N 1
ATOM 799 C CA . PHE A 1 111 ? -14.596 9.272 10.356 1.00 88.69 111 PHE A CA 1
ATOM 800 C C . PHE A 1 111 ? -14.501 10.467 11.304 1.00 88.69 111 PHE A C 1
ATOM 802 O O . PHE A 1 111 ? -15.012 10.412 12.429 1.00 88.69 111 PHE A O 1
ATOM 809 N N . MET A 1 112 ? -13.877 11.564 10.873 1.00 87.75 112 MET A N 1
ATOM 810 C CA . MET A 1 112 ? -13.584 12.705 11.744 1.00 87.75 112 MET A CA 1
ATOM 811 C C . MET A 1 112 ? -14.827 13.321 12.416 1.00 87.75 112 MET A C 1
ATOM 813 O O . MET A 1 112 ? -14.748 13.630 13.611 1.00 87.75 112 MET A O 1
ATOM 817 N N . PRO A 1 113 ? -15.985 13.476 11.743 1.00 87.94 113 PRO A N 1
ATOM 818 C CA . PRO A 1 113 ? -17.207 13.960 12.384 1.00 87.94 113 PRO A CA 1
ATOM 819 C C . PRO A 1 113 ? -17.695 13.043 13.516 1.00 87.94 113 PRO A C 1
ATOM 821 O O . PRO A 1 113 ? -18.020 13.522 14.607 1.00 87.94 113 PRO A O 1
ATOM 824 N N . ALA A 1 114 ? -17.696 11.725 13.293 1.00 81.81 114 ALA A N 1
ATOM 825 C CA . ALA A 1 114 ? -18.133 10.741 14.283 1.00 81.81 114 ALA A CA 1
ATOM 826 C C . ALA A 1 114 ? -17.186 10.690 15.493 1.00 81.81 114 ALA A C 1
ATOM 828 O O . ALA A 1 114 ? -17.634 10.715 16.643 1.00 81.81 114 ALA A O 1
ATOM 829 N N . ALA A 1 115 ? -15.873 10.708 15.242 1.00 79.94 115 ALA A N 1
ATOM 830 C CA . ALA A 1 115 ? -14.852 10.712 16.285 1.00 79.94 115 ALA A CA 1
ATOM 831 C C . ALA A 1 115 ? -14.956 11.950 17.193 1.00 79.94 115 ALA A C 1
ATOM 833 O O . ALA A 1 115 ? -14.887 11.836 18.420 1.00 79.94 115 ALA A O 1
ATOM 834 N N . ARG A 1 116 ? -15.199 13.135 16.613 1.00 79.62 116 ARG A N 1
ATOM 835 C CA . ARG A 1 116 ? -15.395 14.384 17.371 1.00 79.62 116 ARG A CA 1
ATOM 836 C C . ARG A 1 116 ? -16.622 14.327 18.279 1.00 79.62 116 ARG A C 1
ATOM 838 O O . ARG A 1 116 ? -16.559 14.820 19.402 1.00 79.62 116 ARG A O 1
ATOM 845 N N . LYS A 1 117 ? -17.726 13.727 17.820 1.00 75.25 117 LYS A N 1
ATOM 846 C CA . LYS A 1 117 ? -18.938 13.552 18.637 1.00 75.25 117 LYS A CA 1
ATOM 847 C C . LYS A 1 117 ? -18.675 12.634 19.831 1.00 75.25 117 LYS A C 1
ATOM 849 O O . LYS A 1 117 ? -19.082 12.948 20.943 1.00 75.25 117 LYS A O 1
ATOM 854 N N . PHE A 1 118 ? -17.943 11.543 19.615 1.00 70.06 118 PHE A N 1
ATOM 855 C CA . PHE A 1 118 ? -17.568 10.615 20.681 1.00 70.06 118 PHE A CA 1
ATOM 856 C C . PHE A 1 118 ? -16.644 11.259 21.727 1.00 70.06 118 PHE A C 1
ATOM 858 O O . PHE A 1 118 ? -16.822 11.037 22.920 1.00 70.06 118 PHE A O 1
ATOM 865 N N . ALA A 1 119 ? -15.693 12.093 21.295 1.00 69.50 119 ALA A N 1
ATOM 866 C CA . ALA A 1 119 ? -14.784 12.802 22.196 1.00 69.50 119 ALA A CA 1
ATOM 867 C C . ALA A 1 119 ? -15.479 13.860 23.072 1.00 69.50 119 ALA A C 1
ATOM 869 O O . ALA A 1 119 ? -14.995 14.133 24.161 1.00 69.50 119 ALA A O 1
ATOM 870 N N . LYS A 1 120 ? -16.596 14.446 22.613 1.00 67.75 120 LYS A N 1
ATOM 871 C CA . LYS A 1 120 ? -17.378 15.441 23.374 1.00 67.75 120 LYS A CA 1
ATOM 872 C C . LYS A 1 12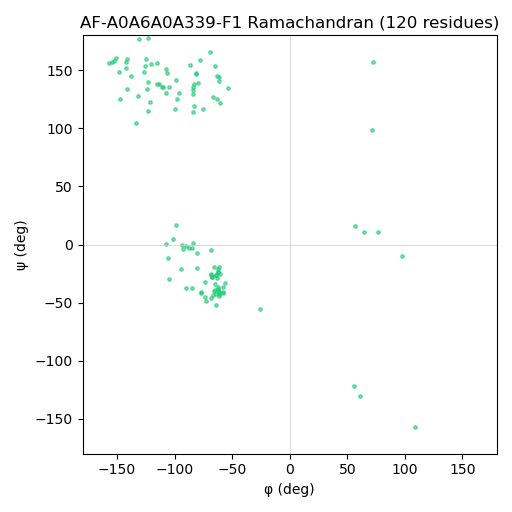0 ? -18.322 14.831 24.417 1.00 67.75 120 LYS A C 1
ATOM 874 O O . LYS A 1 120 ? -18.741 15.538 25.323 1.00 67.75 120 LYS A O 1
ATOM 879 N N . ASN A 1 121 ? -18.672 13.552 24.273 1.00 57.91 121 ASN A N 1
ATOM 880 C CA . ASN A 1 121 ? -19.595 12.835 25.163 1.00 57.91 121 ASN A CA 1
ATOM 881 C C . ASN A 1 121 ? -18.864 11.980 26.220 1.00 57.91 121 ASN A C 1
ATOM 883 O O . ASN A 1 121 ? -19.459 11.070 26.799 1.00 57.91 121 ASN A O 1
ATOM 887 N N . LYS A 1 122 ? -17.574 12.243 26.434 1.00 52.25 122 LYS A N 1
ATOM 888 C CA . LYS A 1 122 ? -16.726 11.656 27.474 1.00 52.25 122 LYS A CA 1
ATOM 889 C C . LYS A 1 122 ? -16.153 12.759 28.341 1.00 52.25 122 LYS A C 1
ATOM 891 O 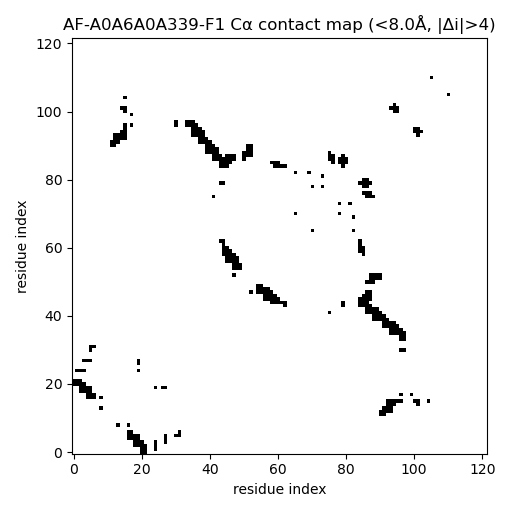O . LYS A 1 122 ? -15.928 12.457 29.530 1.00 52.25 122 LYS A O 1
#

Mean predicted aligned error: 8.21 Å